Protein AF-A0A814HDR6-F1 (afdb_monomer_lite)

pLDDT: mean 76.3, std 13.96, range [44.41, 93.81]

Radius of gyration: 15.52 Å; chains: 1; bounding box: 50×21×34 Å

Foldseek 3Di:
DVVVVLVCCVPPVDDDPQLVVLVVCLQPAAADVPHDLVNSLVVNVVSLCSNCVSVVPPPVVVSVVSSVVSSCVRYPDNCVVVVVVVPDD

Secondary structure (DSSP, 8-state):
-HHHHHHHHHHH----HHHHHHHHHHHH--PPTT--HHHHHHHHHHHHHHHHTTSS---HHHHHHHHHHHHHHH-S-TTHHHHHHTT--

Sequence (89 aa):
MRVYFLALTKLFGWQPASQTDAVAEFYNRKQLPGEDYREFYTNLWNLAKYAYAYTGDFDQSKYDYLVKERFVTGLNEPSVFWRVDAAKP

Organism: NCBI:txid104777

Structure (mmCIF, N/CA/C/O backbone):
data_AF-A0A814HDR6-F1
#
_entry.id   AF-A0A814HDR6-F1
#
loop_
_atom_site.group_PDB
_atom_site.id
_atom_site.type_symbol
_atom_site.label_atom_id
_atom_site.label_alt_id
_atom_site.label_comp_id
_atom_site.label_asym_id
_atom_site.label_entity_id
_atom_site.label_seq_id
_atom_site.pdbx_PDB_ins_code
_atom_site.Cartn_x
_atom_site.Cartn_y
_atom_site.Cartn_z
_atom_site.occupancy
_atom_site.B_iso_or_equiv
_atom_site.auth_seq_id
_atom_site.auth_comp_id
_atom_site.auth_asym_id
_atom_site.auth_atom_id
_atom_site.pdbx_PDB_model_num
ATOM 1 N N . MET A 1 1 ? 15.262 12.354 -21.354 1.00 53.88 1 MET A N 1
ATOM 2 C CA . MET A 1 1 ? 15.905 11.739 -20.163 1.00 53.88 1 MET A CA 1
ATOM 3 C C . MET A 1 1 ? 15.272 10.426 -19.685 1.00 53.88 1 MET A C 1
ATOM 5 O O . MET A 1 1 ? 16.018 9.581 -19.218 1.00 53.88 1 MET A O 1
ATOM 9 N N . ARG A 1 2 ? 13.953 10.194 -19.810 1.00 53.50 2 ARG A N 1
ATOM 10 C CA . ARG A 1 2 ? 13.277 8.983 -19.278 1.00 53.50 2 ARG A CA 1
ATOM 11 C C . ARG A 1 2 ? 13.723 7.645 -19.910 1.00 53.50 2 ARG A C 1
ATOM 13 O O . ARG A 1 2 ? 13.733 6.626 -19.234 1.00 53.50 2 ARG A O 1
ATOM 20 N N . VAL A 1 3 ? 14.132 7.662 -21.182 1.00 54.19 3 VAL A N 1
ATOM 21 C CA . VAL A 1 3 ? 14.546 6.462 -21.942 1.00 54.19 3 VAL A CA 1
ATOM 22 C C . VAL A 1 3 ? 15.915 5.922 -21.499 1.00 54.19 3 VAL A C 1
ATOM 24 O O . VAL A 1 3 ? 16.087 4.713 -21.385 1.00 54.19 3 VAL A O 1
ATOM 27 N N . TYR A 1 4 ? 16.867 6.802 -21.170 1.00 56.28 4 TYR A N 1
ATOM 28 C CA . TYR A 1 4 ? 18.201 6.399 -20.702 1.00 56.28 4 TYR A CA 1
ATOM 29 C C . TYR A 1 4 ? 18.154 5.714 -19.333 1.00 56.28 4 TYR A C 1
ATOM 31 O O . TYR A 1 4 ? 18.847 4.725 -19.117 1.00 56.28 4 TYR A O 1
ATOM 39 N N . PHE A 1 5 ? 17.293 6.195 -18.431 1.00 59.00 5 PHE A N 1
ATOM 40 C CA . PHE A 1 5 ? 17.139 5.609 -17.099 1.00 59.00 5 PHE A CA 1
ATOM 41 C C . PHE A 1 5 ? 16.608 4.175 -17.147 1.00 59.00 5 PHE A C 1
ATOM 43 O O . PHE A 1 5 ? 17.166 3.319 -16.471 1.00 59.00 5 PHE A O 1
ATOM 50 N N . LEU A 1 6 ? 15.597 3.907 -17.984 1.00 60.75 6 LEU A N 1
ATOM 51 C CA . LEU A 1 6 ? 15.020 2.568 -18.180 1.00 60.75 6 LEU A CA 1
ATOM 52 C C . LEU A 1 6 ? 16.026 1.572 -18.780 1.00 60.75 6 LEU A C 1
ATOM 54 O O . LEU A 1 6 ? 16.047 0.400 -18.407 1.00 60.75 6 LEU A O 1
ATOM 58 N N . ALA A 1 7 ? 16.873 2.036 -19.704 1.00 62.12 7 ALA A N 1
ATOM 59 C CA . ALA A 1 7 ? 17.914 1.205 -20.301 1.00 62.12 7 ALA A CA 1
ATOM 60 C C . ALA A 1 7 ? 18.979 0.803 -19.267 1.00 62.12 7 ALA A C 1
ATOM 62 O O . ALA A 1 7 ? 19.374 -0.358 -19.220 1.00 62.12 7 ALA A O 1
ATOM 63 N N . LEU A 1 8 ? 19.394 1.727 -18.394 1.00 63.53 8 LEU A N 1
ATOM 64 C CA . LEU A 1 8 ? 20.367 1.444 -17.334 1.00 63.53 8 LEU A CA 1
ATOM 65 C C . LEU A 1 8 ? 19.801 0.530 -16.233 1.00 63.53 8 LEU A C 1
ATOM 67 O O . LEU A 1 8 ? 20.520 -0.346 -15.757 1.00 63.53 8 LEU A O 1
ATOM 71 N N . THR A 1 9 ? 18.514 0.663 -15.881 1.00 65.44 9 THR A N 1
ATOM 72 C CA . THR A 1 9 ? 17.843 -0.266 -14.943 1.00 65.44 9 THR A CA 1
ATOM 73 C C . THR A 1 9 ? 17.869 -1.690 -15.494 1.00 65.44 9 THR A C 1
ATOM 75 O O . THR A 1 9 ? 18.220 -2.624 -14.780 1.00 65.44 9 THR A O 1
ATOM 78 N N . LYS A 1 10 ? 17.534 -1.855 -16.783 1.00 64.50 10 LYS A N 1
ATOM 79 C CA . LYS A 1 10 ? 17.492 -3.169 -17.440 1.00 64.50 10 LYS A CA 1
ATOM 80 C C . LYS A 1 10 ? 18.872 -3.781 -17.678 1.00 64.50 10 LYS A C 1
ATOM 82 O O . LYS A 1 10 ? 19.010 -4.990 -17.551 1.00 64.50 10 LYS A O 1
ATOM 87 N N . LEU A 1 11 ? 19.873 -2.975 -18.033 1.00 66.25 11 LEU A N 1
ATOM 88 C CA . LEU A 1 11 ? 21.211 -3.471 -18.380 1.00 66.25 11 LEU A CA 1
ATOM 89 C C . LEU A 1 11 ? 22.102 -3.727 -17.159 1.00 66.25 11 LEU A C 1
ATOM 91 O O . LEU A 1 11 ? 22.958 -4.603 -17.218 1.00 66.25 11 LEU A O 1
ATOM 95 N N . PHE A 1 12 ? 21.911 -2.984 -16.065 1.00 69.06 12 PHE A N 1
ATOM 96 C CA . PHE A 1 12 ? 22.826 -3.009 -14.917 1.00 69.06 12 PHE A CA 1
ATOM 97 C C . PHE A 1 12 ? 22.141 -3.297 -13.575 1.00 69.06 12 PHE A C 1
ATOM 99 O O . PHE A 1 12 ? 22.793 -3.223 -12.537 1.00 69.06 12 PHE A O 1
ATOM 106 N N . GLY A 1 13 ? 20.834 -3.587 -13.563 1.00 65.12 13 GLY A N 1
ATOM 107 C CA . GLY A 1 13 ? 20.073 -3.800 -12.325 1.00 65.12 13 GLY A CA 1
ATOM 108 C C . GLY A 1 13 ? 20.013 -2.561 -11.423 1.00 65.12 13 GLY A C 1
ATOM 109 O O . GLY A 1 13 ? 19.725 -2.667 -10.235 1.00 65.12 13 GLY A O 1
ATOM 110 N N . TRP A 1 14 ? 20.326 -1.382 -11.967 1.00 61.47 14 TRP A N 1
ATOM 111 C CA . TRP A 1 14 ? 20.490 -0.160 -11.191 1.00 61.47 14 TRP A CA 1
ATOM 112 C C . TRP A 1 14 ? 19.132 0.481 -10.912 1.00 61.47 14 TRP A C 1
ATOM 114 O O . TRP A 1 14 ? 18.535 1.065 -11.815 1.00 61.47 14 TRP A O 1
ATOM 124 N N . GLN A 1 15 ? 18.633 0.366 -9.682 1.00 66.06 15 GLN A N 1
ATOM 125 C CA . GLN A 1 15 ? 17.369 0.978 -9.264 1.00 66.06 15 GLN A CA 1
ATOM 126 C C . GLN A 1 15 ? 17.607 2.395 -8.715 1.00 66.06 15 GLN A C 1
ATOM 128 O O . GLN A 1 15 ? 18.495 2.582 -7.880 1.00 66.06 15 GLN A O 1
ATOM 133 N N . PRO A 1 16 ? 16.847 3.415 -9.158 1.00 67.00 16 PRO A N 1
ATOM 134 C CA . PRO A 1 16 ? 16.971 4.760 -8.608 1.00 67.00 16 PRO A CA 1
ATOM 135 C C . PRO A 1 16 ? 16.543 4.787 -7.134 1.00 67.00 16 PRO A C 1
ATOM 137 O O . PRO A 1 16 ? 15.607 4.091 -6.750 1.00 67.00 16 PRO A O 1
ATOM 140 N N . ALA A 1 17 ? 17.181 5.638 -6.322 1.00 68.12 17 ALA A N 1
ATOM 141 C CA . ALA A 1 17 ? 16.892 5.755 -4.887 1.00 68.12 17 ALA A CA 1
ATOM 142 C C . ALA A 1 17 ? 15.393 5.958 -4.596 1.00 68.12 17 ALA A C 1
ATOM 144 O O . ALA A 1 17 ? 14.827 5.241 -3.783 1.00 68.12 17 ALA A O 1
ATOM 145 N N . SER A 1 18 ? 14.717 6.809 -5.374 1.00 68.44 18 SER A N 1
ATOM 146 C CA . SER A 1 18 ? 13.271 7.041 -5.251 1.00 68.44 18 SER A CA 1
ATOM 147 C C . SER A 1 18 ? 12.401 5.808 -5.531 1.00 68.44 18 SER A C 1
ATOM 149 O O . SER A 1 18 ? 11.275 5.733 -5.045 1.00 68.44 18 SER A O 1
ATOM 151 N N . GLN A 1 19 ? 12.891 4.834 -6.305 1.00 70.31 19 GLN A N 1
ATOM 152 C CA . GLN A 1 19 ? 12.212 3.550 -6.486 1.00 70.31 19 GLN A CA 1
ATOM 153 C C . GLN A 1 19 ? 12.403 2.660 -5.257 1.00 70.31 19 GLN A C 1
ATOM 155 O O . GLN A 1 19 ? 11.433 2.063 -4.799 1.00 70.31 19 GLN A O 1
ATOM 160 N N . THR A 1 20 ? 13.621 2.579 -4.717 1.00 72.88 20 THR A N 1
ATOM 161 C CA . THR A 1 20 ? 13.903 1.836 -3.478 1.00 72.88 20 THR A CA 1
ATOM 162 C C . THR A 1 20 ? 13.088 2.387 -2.311 1.00 72.88 20 THR A C 1
ATOM 164 O O . THR A 1 20 ? 12.490 1.612 -1.566 1.00 72.88 20 THR A O 1
ATOM 167 N N . ASP A 1 21 ? 12.982 3.713 -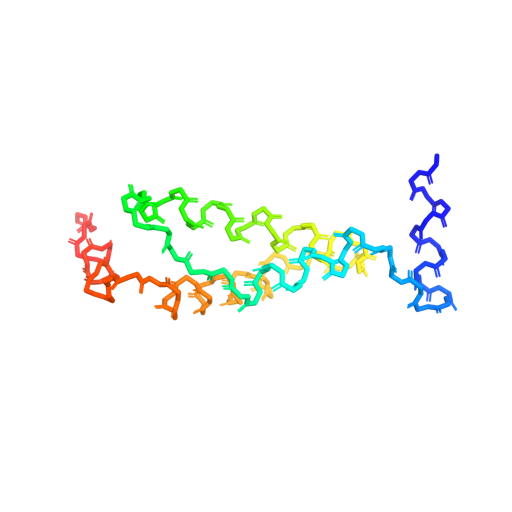2.217 1.00 82.94 21 ASP A N 1
ATOM 168 C CA . ASP A 1 21 ? 12.164 4.400 -1.219 1.00 82.94 21 ASP A CA 1
ATOM 169 C C . ASP A 1 21 ? 10.679 4.046 -1.387 1.00 82.94 21 ASP A C 1
ATOM 171 O O . ASP A 1 21 ? 10.031 3.657 -0.420 1.00 82.94 21 ASP A O 1
ATOM 175 N N . ALA A 1 22 ? 10.155 4.059 -2.619 1.00 84.44 22 ALA A N 1
ATOM 176 C CA . ALA A 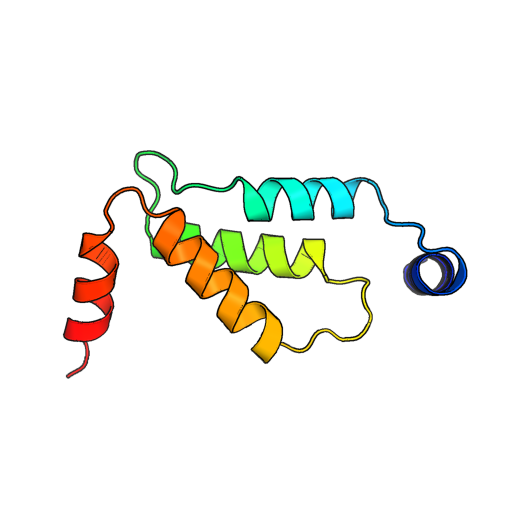1 22 ? 8.767 3.677 -2.894 1.00 84.44 22 ALA A CA 1
ATOM 177 C C . ALA A 1 22 ? 8.478 2.192 -2.607 1.00 84.44 22 ALA A C 1
ATOM 179 O O . ALA A 1 22 ? 7.392 1.860 -2.134 1.00 84.44 22 ALA A O 1
ATOM 180 N N . VAL A 1 23 ? 9.429 1.287 -2.874 1.00 84.69 23 VAL A N 1
ATOM 181 C CA . VAL A 1 23 ? 9.311 -0.140 -2.524 1.00 84.69 23 VAL A CA 1
ATOM 182 C C . VAL A 1 23 ? 9.252 -0.297 -1.006 1.00 84.69 23 VAL A C 1
ATOM 184 O O . VAL A 1 23 ? 8.355 -0.965 -0.491 1.00 84.69 23 VAL A O 1
ATOM 187 N N . ALA A 1 24 ? 10.183 0.326 -0.281 1.00 88.06 24 ALA A N 1
ATOM 188 C CA . ALA A 1 24 ? 10.215 0.266 1.174 1.00 88.06 24 ALA A CA 1
ATOM 189 C C . ALA A 1 24 ? 8.944 0.868 1.787 1.00 88.06 24 ALA A C 1
ATOM 191 O O . ALA A 1 24 ? 8.362 0.276 2.696 1.00 88.06 24 ALA A O 1
ATOM 192 N N . GLU A 1 25 ? 8.477 2.004 1.270 1.00 89.94 25 GLU A N 1
ATOM 193 C CA . GLU A 1 25 ? 7.244 2.639 1.724 1.00 89.94 25 GLU A CA 1
ATOM 194 C C . GLU A 1 25 ? 6.028 1.749 1.446 1.00 89.94 25 GLU A C 1
ATOM 196 O O . GLU A 1 25 ? 5.246 1.505 2.359 1.00 89.94 25 GLU A O 1
ATOM 201 N N . PHE A 1 26 ? 5.912 1.162 0.250 1.00 91.12 26 PHE A N 1
ATOM 202 C CA . PHE A 1 26 ? 4.818 0.251 -0.103 1.00 91.12 26 PHE A CA 1
ATOM 203 C C . PHE A 1 26 ? 4.679 -0.927 0.875 1.00 91.12 26 PHE A C 1
ATOM 205 O O . PHE A 1 26 ? 3.569 -1.253 1.295 1.00 91.12 26 PHE A O 1
ATOM 212 N N . TYR A 1 27 ? 5.792 -1.556 1.264 1.00 89.81 27 TYR A N 1
ATOM 213 C CA . TYR A 1 27 ? 5.767 -2.707 2.175 1.00 89.81 27 TYR A CA 1
ATOM 214 C C . TYR A 1 27 ? 5.567 -2.335 3.649 1.00 89.81 27 TYR A C 1
ATOM 216 O O . TYR A 1 27 ? 5.078 -3.168 4.413 1.00 89.81 27 TYR A O 1
ATOM 224 N N . ASN A 1 28 ? 5.913 -1.107 4.047 1.00 91.81 28 ASN A N 1
ATOM 225 C CA . ASN A 1 28 ? 5.778 -0.630 5.426 1.00 91.81 28 ASN A CA 1
ATOM 226 C C . ASN A 1 28 ? 4.513 0.207 5.666 1.00 91.81 28 ASN A C 1
ATOM 228 O O . ASN A 1 28 ? 4.199 0.523 6.818 1.00 91.81 28 ASN A O 1
ATOM 232 N N . ARG A 1 29 ? 3.781 0.579 4.609 1.00 91.88 29 ARG A N 1
ATOM 233 C CA . ARG A 1 29 ? 2.614 1.448 4.724 1.00 91.88 29 ARG A CA 1
ATOM 234 C C . ARG A 1 29 ? 1.486 0.748 5.478 1.00 91.88 29 ARG A C 1
ATOM 236 O O . ARG A 1 29 ? 0.948 -0.267 5.044 1.00 91.88 29 ARG A O 1
ATOM 243 N N . LYS A 1 30 ? 1.089 1.362 6.588 1.00 93.81 30 LYS A N 1
ATOM 244 C CA . LYS A 1 30 ? -0.141 1.066 7.329 1.00 93.81 30 LYS A CA 1
ATOM 245 C C . LYS A 1 30 ? -1.061 2.264 7.261 1.00 93.81 30 LYS A C 1
ATOM 247 O O . LYS A 1 30 ? -0.551 3.381 7.177 1.00 93.81 30 LYS A O 1
ATOM 252 N N . GLN A 1 31 ? -2.369 2.045 7.304 1.00 93.50 31 GLN A N 1
ATOM 253 C CA . GLN A 1 31 ? -3.363 3.111 7.348 1.00 93.50 31 GLN A CA 1
ATOM 254 C C . GLN A 1 31 ? -3.031 4.079 8.493 1.00 93.50 31 GLN A C 1
ATOM 256 O O . GLN A 1 31 ? -2.777 3.660 9.624 1.00 93.50 31 GLN A O 1
ATOM 261 N N . LEU A 1 32 ? -3.006 5.379 8.218 1.00 92.00 32 LEU A N 1
ATOM 262 C CA . LEU A 1 32 ? -2.729 6.368 9.258 1.00 92.00 32 LEU A CA 1
ATOM 263 C C . LEU A 1 32 ? -3.956 6.537 10.173 1.00 92.00 32 LEU A C 1
ATOM 265 O O . LEU A 1 32 ? -5.089 6.312 9.737 1.00 92.00 32 LEU A O 1
ATOM 269 N N . PRO A 1 33 ? -3.776 6.937 11.444 1.00 90.12 33 PRO A N 1
ATOM 270 C CA . PRO A 1 33 ? -4.903 7.280 12.305 1.00 90.12 33 PRO A CA 1
ATOM 271 C C . PRO A 1 33 ? -5.761 8.381 11.660 1.00 90.12 33 PRO A C 1
ATOM 273 O O . PRO A 1 33 ? -5.264 9.469 11.382 1.00 90.12 33 PRO A O 1
ATOM 276 N N . GLY A 1 34 ? -7.041 8.091 11.412 1.00 89.06 34 GLY A N 1
ATOM 277 C CA . GLY A 1 34 ? -7.981 9.024 10.777 1.00 89.06 34 GLY A CA 1
ATOM 278 C C . GLY A 1 34 ? -7.946 9.071 9.244 1.00 89.06 34 GLY A C 1
ATOM 279 O O . GLY A 1 34 ? -8.744 9.800 8.664 1.00 89.06 34 GLY A O 1
ATOM 280 N N . GLU A 1 35 ? -7.079 8.300 8.582 1.00 91.69 35 GLU A N 1
ATOM 281 C CA . GLU A 1 35 ? -7.073 8.182 7.118 1.00 91.69 35 GLU A CA 1
ATOM 282 C C . GLU A 1 35 ? -8.266 7.350 6.633 1.00 91.69 35 GLU A C 1
ATOM 284 O O . GLU A 1 35 ? -8.533 6.269 7.168 1.00 91.69 35 GLU A O 1
ATOM 289 N N . ASP A 1 36 ? -8.967 7.818 5.598 1.00 90.94 36 ASP A N 1
ATOM 290 C CA . ASP A 1 36 ? -10.034 7.036 4.974 1.00 90.94 36 ASP A CA 1
ATOM 291 C C . ASP A 1 36 ? -9.457 5.804 4.261 1.00 90.94 36 ASP A C 1
ATOM 293 O O . ASP A 1 36 ? -8.410 5.851 3.612 1.00 90.94 36 ASP A O 1
ATOM 297 N N . TYR A 1 37 ? -10.152 4.670 4.344 1.00 86.88 37 TYR A N 1
ATOM 298 C CA . TYR A 1 37 ? -9.653 3.425 3.755 1.00 86.88 37 TYR A CA 1
ATOM 299 C C . TYR A 1 37 ? -9.496 3.516 2.224 1.00 86.88 37 TYR A C 1
ATOM 301 O O . TYR A 1 37 ? -8.634 2.845 1.657 1.00 86.88 37 TYR A O 1
ATOM 309 N N . ARG A 1 38 ? -10.282 4.353 1.531 1.00 89.75 38 ARG A N 1
ATOM 310 C CA . ARG A 1 38 ? -10.156 4.563 0.078 1.00 89.75 38 ARG A CA 1
ATOM 311 C C . ARG A 1 38 ? -8.934 5.410 -0.252 1.00 89.75 38 ARG A C 1
ATOM 313 O O . ARG A 1 38 ? -8.274 5.148 -1.260 1.00 89.75 38 ARG A O 1
ATOM 320 N N . GLU A 1 39 ? -8.614 6.389 0.592 1.00 91.88 39 GLU A N 1
ATOM 321 C CA . GLU A 1 39 ? -7.381 7.176 0.480 1.00 91.88 39 GLU A CA 1
ATOM 322 C C . GLU A 1 39 ? -6.156 6.288 0.693 1.00 91.88 39 GLU A C 1
ATOM 324 O O . GLU A 1 39 ? -5.256 6.282 -0.149 1.00 91.88 39 GLU A O 1
ATOM 329 N N . PHE A 1 40 ? -6.179 5.443 1.728 1.00 92.62 40 PHE A N 1
ATOM 330 C CA . PHE A 1 40 ? -5.133 4.451 1.976 1.00 92.62 40 PHE A CA 1
ATOM 331 C C . PHE A 1 40 ? -4.942 3.506 0.775 1.00 92.62 40 PHE A C 1
ATOM 333 O O . PHE A 1 40 ? -3.820 3.325 0.296 1.00 92.62 40 PHE A O 1
ATOM 340 N N . TYR A 1 41 ? -6.032 2.957 0.227 1.00 91.25 41 TYR A N 1
ATOM 341 C CA . TYR A 1 41 ? -5.986 2.091 -0.956 1.00 91.25 41 TYR A CA 1
ATOM 342 C C . TYR A 1 41 ? -5.418 2.808 -2.192 1.00 91.25 41 TYR A C 1
ATOM 344 O O . TYR A 1 41 ? -4.590 2.259 -2.921 1.00 91.25 41 TYR A O 1
ATOM 352 N N . THR A 1 42 ? -5.820 4.062 -2.414 1.00 91.94 42 THR A N 1
ATOM 353 C CA . THR A 1 42 ? -5.310 4.892 -3.517 1.00 91.94 42 THR A CA 1
ATOM 354 C C . THR A 1 42 ? -3.815 5.173 -3.356 1.00 91.94 42 THR A C 1
ATOM 356 O O . THR A 1 42 ? -3.058 5.123 -4.328 1.00 91.94 42 THR A O 1
ATOM 359 N N . ASN A 1 43 ? -3.368 5.432 -2.126 1.00 92.94 43 ASN A N 1
ATOM 360 C CA . ASN A 1 43 ? -1.966 5.675 -1.816 1.00 92.94 43 ASN A CA 1
ATOM 361 C C . ASN A 1 43 ? -1.105 4.429 -2.088 1.00 92.94 43 ASN A C 1
ATOM 363 O O . ASN A 1 43 ? -0.092 4.532 -2.780 1.00 92.94 43 ASN A O 1
ATOM 367 N N . LEU A 1 44 ? -1.562 3.243 -1.670 1.00 93.00 44 LEU A N 1
ATOM 368 C CA . LEU A 1 44 ? -0.898 1.973 -1.983 1.00 93.00 44 LEU A CA 1
ATOM 369 C C . LEU A 1 44 ? -0.749 1.742 -3.492 1.00 93.00 44 LEU A C 1
ATOM 371 O O . LEU A 1 44 ? 0.312 1.310 -3.942 1.00 93.00 44 LEU A O 1
ATOM 375 N N . TRP A 1 45 ? -1.771 2.069 -4.286 1.00 91.25 45 TRP A N 1
ATOM 376 C CA . TRP A 1 45 ? -1.692 1.978 -5.747 1.00 91.25 45 TRP A CA 1
ATOM 377 C C . TRP A 1 45 ? -0.653 2.923 -6.348 1.00 91.25 45 TRP A C 1
ATOM 379 O O . TRP A 1 45 ? 0.089 2.534 -7.254 1.00 91.25 45 TRP A O 1
ATOM 389 N N . ASN A 1 46 ? -0.570 4.152 -5.840 1.00 88.88 46 ASN A N 1
ATOM 390 C CA . ASN A 1 46 ? 0.443 5.108 -6.278 1.00 88.88 46 ASN A CA 1
ATOM 391 C C . ASN A 1 46 ? 1.852 4.620 -5.925 1.00 88.88 46 ASN A C 1
ATOM 393 O O . ASN A 1 46 ? 2.731 4.633 -6.788 1.00 88.88 46 ASN A O 1
ATOM 397 N N . LEU A 1 47 ? 2.054 4.123 -4.703 1.00 89.06 47 LEU A N 1
ATOM 398 C CA . LEU A 1 47 ? 3.329 3.557 -4.265 1.00 89.06 47 LEU A CA 1
ATOM 399 C C . LEU A 1 47 ? 3.730 2.338 -5.098 1.00 89.06 47 LEU A C 1
ATOM 401 O O . LEU A 1 47 ? 4.856 2.294 -5.585 1.00 89.06 47 LEU A O 1
ATOM 405 N N . ALA A 1 48 ? 2.809 1.407 -5.366 1.00 87.31 48 ALA A N 1
ATOM 406 C CA . ALA A 1 48 ? 3.063 0.271 -6.252 1.00 87.31 48 ALA A CA 1
ATOM 407 C C . ALA A 1 48 ? 3.463 0.739 -7.660 1.00 87.31 48 ALA A C 1
ATOM 409 O O . ALA A 1 48 ? 4.440 0.264 -8.239 1.00 87.31 48 ALA A O 1
ATOM 410 N N . LYS A 1 49 ? 2.761 1.735 -8.208 1.00 83.06 49 LYS A N 1
ATOM 411 C CA . LYS A 1 49 ? 3.108 2.301 -9.511 1.00 83.06 49 LYS A CA 1
ATOM 412 C C . LY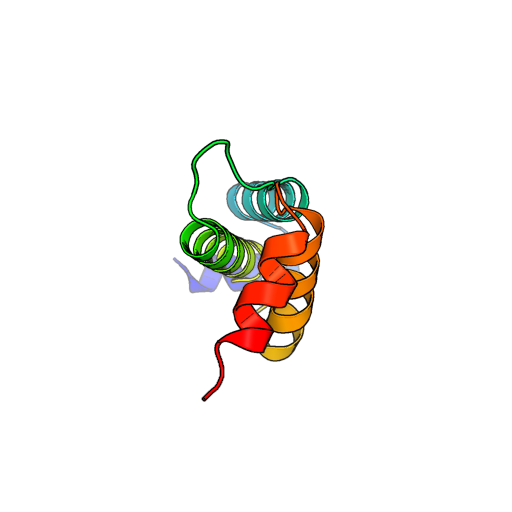S A 1 49 ? 4.521 2.878 -9.517 1.00 83.06 49 LYS A C 1
ATOM 414 O O . LYS A 1 49 ? 5.247 2.623 -10.468 1.00 83.06 49 LYS A O 1
ATOM 419 N N . TYR A 1 50 ? 4.942 3.611 -8.488 1.00 80.81 50 TYR A N 1
ATOM 420 C CA . TYR A 1 50 ? 6.302 4.161 -8.421 1.00 80.81 50 TYR A CA 1
ATOM 421 C C . TYR A 1 50 ? 7.372 3.095 -8.168 1.00 80.81 50 TYR A C 1
ATOM 423 O O . TYR A 1 50 ? 8.404 3.100 -8.842 1.00 80.81 5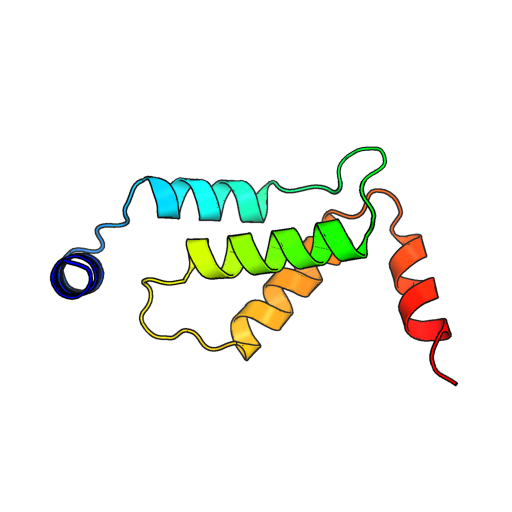0 TYR A O 1
ATOM 431 N N . ALA A 1 51 ? 7.096 2.148 -7.273 1.00 78.38 51 ALA A N 1
ATOM 432 C CA . ALA A 1 51 ? 7.956 1.011 -6.968 1.00 78.38 51 ALA A CA 1
ATOM 433 C C . ALA A 1 51 ? 8.254 0.163 -8.214 1.00 78.38 51 ALA A C 1
ATOM 435 O O . ALA A 1 51 ? 9.366 -0.339 -8.378 1.00 78.38 51 ALA A O 1
ATOM 436 N N . TYR A 1 52 ? 7.292 0.045 -9.133 1.00 75.00 52 TYR A N 1
ATOM 437 C CA . TYR A 1 52 ? 7.397 -0.864 -10.274 1.00 75.00 52 TYR A CA 1
ATOM 438 C C . TYR A 1 52 ? 7.339 -0.186 -11.652 1.00 75.00 52 TYR A C 1
ATOM 440 O O . TYR A 1 52 ? 7.434 -0.868 -12.667 1.00 75.00 52 TYR A O 1
ATOM 448 N N . ALA A 1 53 ? 7.283 1.148 -11.734 1.00 70.31 53 ALA A N 1
ATOM 449 C CA . ALA A 1 53 ? 7.230 1.893 -13.003 1.00 70.31 53 ALA A CA 1
ATOM 450 C C . ALA A 1 53 ? 8.390 1.582 -13.968 1.00 70.31 53 ALA A C 1
ATOM 452 O O . ALA A 1 53 ? 8.257 1.796 -15.174 1.00 70.31 53 ALA A O 1
ATOM 453 N N . TYR A 1 54 ? 9.529 1.116 -13.450 1.00 64.94 54 TYR A N 1
ATOM 454 C CA . TYR A 1 54 ? 10.752 0.903 -14.226 1.00 64.94 54 TYR A CA 1
ATOM 455 C C . TYR A 1 54 ? 11.006 -0.553 -14.627 1.00 64.94 54 TYR A C 1
ATOM 457 O O . TYR A 1 54 ? 11.920 -0.804 -15.410 1.00 64.94 54 TYR A O 1
ATOM 465 N N . THR A 1 55 ? 10.203 -1.516 -14.156 1.00 65.38 55 THR A N 1
ATOM 466 C CA . THR A 1 55 ? 10.374 -2.933 -14.536 1.00 65.38 55 THR A CA 1
ATOM 467 C C . THR A 1 55 ? 10.058 -3.169 -16.016 1.00 65.38 55 THR A C 1
ATOM 469 O O . THR A 1 55 ? 10.476 -4.169 -16.592 1.00 65.38 55 THR A O 1
ATOM 472 N N . GLY A 1 56 ? 9.363 -2.231 -16.668 1.00 61.19 56 GLY A N 1
ATOM 473 C CA . GLY A 1 56 ? 8.983 -2.314 -18.079 1.00 61.19 56 GLY A CA 1
ATOM 474 C C . GLY A 1 56 ? 7.831 -3.285 -18.357 1.00 61.19 56 GLY A C 1
ATOM 475 O O . GLY A 1 56 ? 7.200 -3.146 -19.396 1.00 61.19 56 GLY A O 1
ATOM 476 N N . ASP A 1 57 ? 7.528 -4.180 -17.414 1.00 61.38 57 ASP A N 1
ATOM 477 C CA . ASP A 1 57 ? 6.366 -5.071 -17.389 1.00 61.38 57 ASP A CA 1
ATOM 478 C C . ASP A 1 57 ? 5.406 -4.617 -16.286 1.00 61.38 57 ASP A C 1
ATOM 480 O O . ASP A 1 57 ? 5.297 -5.240 -15.225 1.00 61.38 57 ASP A O 1
ATOM 484 N N . PHE A 1 58 ? 4.713 -3.498 -16.519 1.00 62.75 58 PHE A N 1
ATOM 485 C CA . PHE A 1 58 ? 3.620 -3.101 -15.636 1.00 62.75 58 PHE A CA 1
ATOM 486 C C . PHE A 1 58 ? 2.382 -3.960 -15.928 1.00 62.75 58 PHE A C 1
ATOM 488 O O . PHE A 1 58 ? 1.436 -3.523 -16.580 1.00 62.75 58 PHE A O 1
ATOM 495 N N . ASP A 1 59 ? 2.410 -5.211 -15.477 1.00 71.50 59 ASP A N 1
ATOM 496 C CA . ASP A 1 59 ? 1.236 -6.074 -15.473 1.00 71.50 59 ASP A CA 1
ATOM 497 C C . ASP A 1 59 ? 0.351 -5.690 -14.286 1.00 71.50 59 ASP A C 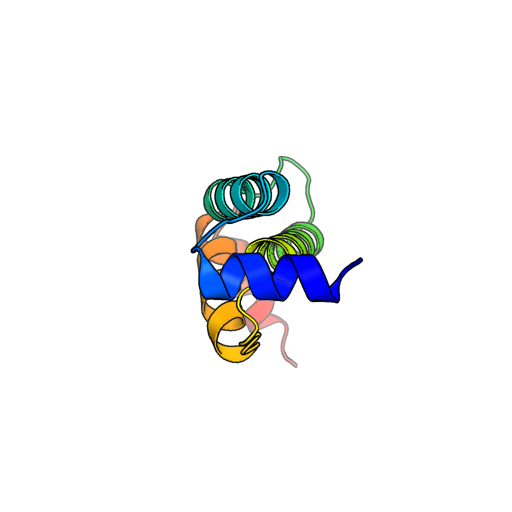1
ATOM 499 O O . ASP A 1 59 ? 0.597 -6.072 -13.140 1.00 71.50 59 ASP A O 1
ATOM 503 N N . GLN A 1 60 ? -0.683 -4.901 -14.573 1.00 69.31 60 GLN A N 1
ATOM 504 C CA . GLN A 1 60 ? -1.623 -4.404 -13.574 1.00 69.31 60 GLN A CA 1
ATOM 505 C C . GLN A 1 60 ? -2.231 -5.537 -12.730 1.00 69.31 60 GLN A C 1
ATOM 507 O O . GLN A 1 60 ? -2.500 -5.324 -11.549 1.00 69.31 60 GLN A O 1
ATOM 512 N N . SER A 1 61 ? -2.381 -6.746 -13.287 1.00 74.38 61 SER A N 1
ATOM 513 C CA . SER A 1 61 ? -2.927 -7.900 -12.564 1.00 74.38 61 SER A CA 1
ATOM 514 C C . SER A 1 61 ? -1.995 -8.413 -11.459 1.00 74.38 61 SER A C 1
ATOM 516 O O . SER A 1 61 ? -2.461 -8.761 -10.373 1.00 74.38 61 SER A O 1
ATOM 518 N N . LYS A 1 62 ? -0.672 -8.378 -11.676 1.00 73.69 62 LYS A N 1
ATOM 519 C CA . LYS A 1 62 ? 0.321 -8.759 -10.656 1.00 73.69 62 LYS A CA 1
ATOM 520 C C . LYS A 1 62 ? 0.310 -7.799 -9.472 1.00 73.69 62 LYS A C 1
ATOM 522 O O . LYS A 1 62 ? 0.468 -8.225 -8.329 1.00 73.69 62 LYS A O 1
ATOM 527 N N . TYR A 1 63 ? 0.117 -6.510 -9.739 1.00 80.06 63 TYR A N 1
ATOM 528 C CA . TYR A 1 63 ? 0.098 -5.492 -8.689 1.00 80.06 63 TYR A CA 1
ATOM 529 C C . TYR A 1 63 ? -1.243 -5.412 -7.973 1.00 80.06 63 TYR A C 1
ATOM 531 O O . TYR A 1 63 ? -1.254 -5.100 -6.789 1.00 80.06 63 TYR A O 1
ATOM 539 N N . ASP A 1 64 ? -2.346 -5.758 -8.637 1.00 84.38 64 ASP A N 1
ATOM 540 C CA . ASP A 1 64 ? -3.665 -5.803 -8.006 1.00 84.38 64 ASP A CA 1
ATOM 541 C C . ASP A 1 64 ? -3.688 -6.764 -6.809 1.00 84.38 64 ASP A C 1
ATOM 543 O O . ASP A 1 64 ? -4.138 -6.388 -5.726 1.00 8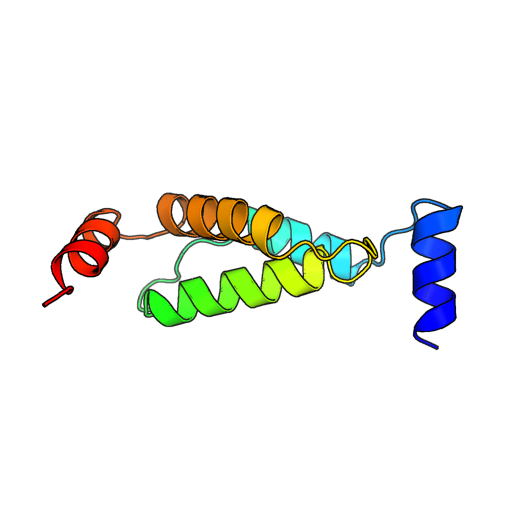4.38 64 ASP A O 1
ATOM 547 N N . TYR A 1 65 ? -3.109 -7.962 -6.958 1.00 86.25 65 TYR A N 1
ATOM 548 C CA . TYR A 1 65 ? -2.961 -8.904 -5.844 1.00 86.25 65 TYR A CA 1
ATOM 549 C C . TYR A 1 65 ? -2.130 -8.312 -4.694 1.00 86.25 65 TYR A C 1
ATOM 551 O O . TYR A 1 65 ? -2.565 -8.329 -3.543 1.00 86.25 65 TYR A O 1
ATOM 559 N N . LEU A 1 66 ? -0.960 -7.742 -5.001 1.00 87.75 66 LEU A N 1
ATOM 560 C CA . LEU A 1 66 ? -0.056 -7.184 -3.989 1.00 87.75 66 LEU A CA 1
ATOM 561 C C . LEU A 1 66 ? -0.679 -5.995 -3.253 1.00 87.75 66 LEU A C 1
ATOM 563 O O . LEU A 1 66 ? -0.583 -5.907 -2.033 1.00 87.75 66 LEU A O 1
ATOM 567 N N . VAL A 1 67 ? -1.335 -5.085 -3.973 1.00 90.25 67 VAL A N 1
ATOM 568 C CA . VAL A 1 67 ? -2.006 -3.926 -3.376 1.00 90.25 67 VAL A CA 1
ATOM 569 C C . VAL A 1 67 ? -3.156 -4.381 -2.481 1.00 90.25 67 VAL A C 1
ATOM 571 O O . VAL A 1 67 ? -3.297 -3.855 -1.381 1.00 90.25 67 VAL A O 1
ATOM 574 N N . LYS A 1 68 ? -3.940 -5.385 -2.894 1.00 88.75 68 LYS A N 1
ATOM 575 C CA . LYS A 1 68 ? -5.008 -5.961 -2.061 1.00 88.75 68 LYS A CA 1
ATOM 576 C C . LYS A 1 68 ? -4.461 -6.626 -0.799 1.00 88.75 68 LYS A C 1
ATOM 578 O O . LYS A 1 68 ? -4.989 -6.384 0.283 1.00 88.75 68 LYS A O 1
ATOM 583 N N . GLU A 1 69 ? -3.388 -7.406 -0.912 1.00 89.12 69 GLU A N 1
ATOM 584 C CA . GLU A 1 69 ? -2.714 -8.013 0.241 1.00 89.12 69 GLU A CA 1
ATOM 585 C C . GLU A 1 69 ? -2.219 -6.939 1.225 1.00 89.12 69 GLU A C 1
ATOM 587 O O . GLU A 1 69 ? -2.488 -7.011 2.429 1.00 89.12 69 GLU A O 1
ATOM 592 N N . ARG A 1 70 ? -1.536 -5.902 0.720 1.00 91.31 70 ARG A N 1
ATOM 593 C CA . ARG A 1 70 ? -1.051 -4.792 1.556 1.00 91.31 70 ARG A CA 1
ATOM 594 C C . ARG A 1 70 ? -2.184 -3.991 2.172 1.00 91.31 70 ARG A C 1
ATOM 596 O O . ARG A 1 70 ? -2.093 -3.611 3.333 1.00 91.31 70 ARG A O 1
ATOM 603 N N . PHE A 1 71 ? -3.262 -3.779 1.428 1.00 91.19 71 PHE A N 1
ATOM 604 C CA . PHE A 1 71 ? -4.443 -3.104 1.934 1.00 91.19 71 PHE A CA 1
ATOM 605 C C . PHE A 1 71 ? -5.019 -3.857 3.134 1.00 91.19 71 PHE A C 1
ATOM 607 O O . PHE A 1 71 ? -5.120 -3.285 4.212 1.00 91.19 71 PHE A O 1
ATOM 614 N N . VAL A 1 72 ? -5.295 -5.157 3.004 1.00 88.44 72 VAL A N 1
ATOM 615 C CA . VAL A 1 72 ? -5.881 -5.952 4.098 1.00 88.44 72 VAL A CA 1
ATOM 616 C C . VAL A 1 72 ? -4.963 -6.009 5.322 1.00 88.44 72 VAL A C 1
ATOM 618 O O . VAL A 1 72 ? -5.428 -5.840 6.446 1.00 88.44 72 VAL A O 1
ATOM 621 N N . THR A 1 73 ? -3.661 -6.221 5.119 1.00 89.56 73 THR A N 1
ATOM 622 C CA . THR A 1 73 ? -2.685 -6.339 6.220 1.00 89.56 73 THR A CA 1
ATOM 623 C C . THR A 1 73 ? -2.323 -5.002 6.875 1.00 89.56 73 THR A C 1
ATOM 625 O O . THR A 1 73 ? -1.875 -4.986 8.022 1.00 89.56 73 THR A O 1
ATOM 628 N N . GLY A 1 74 ? -2.506 -3.888 6.163 1.00 89.44 74 GLY A N 1
ATOM 629 C CA . GLY A 1 74 ? -2.186 -2.541 6.627 1.00 89.44 74 GLY A CA 1
ATOM 630 C C . GLY A 1 74 ? -3.374 -1.747 7.174 1.00 89.44 74 GLY A C 1
ATOM 631 O O . GLY A 1 74 ? -3.151 -0.654 7.694 1.00 89.44 74 GLY A O 1
ATOM 632 N N . LEU A 1 75 ? -4.609 -2.254 7.073 1.00 89.19 75 LEU A N 1
ATOM 633 C CA . LEU A 1 75 ? -5.794 -1.623 7.665 1.00 89.19 75 LEU A CA 1
ATOM 634 C C . LEU A 1 75 ? -5.682 -1.566 9.193 1.00 89.19 75 LEU A C 1
ATOM 636 O O . LEU A 1 75 ? -5.315 -2.544 9.844 1.00 89.19 75 LEU A O 1
ATOM 640 N N . ASN A 1 76 ? -6.087 -0.436 9.773 1.00 85.06 76 ASN A N 1
ATOM 641 C CA . ASN A 1 76 ? -6.194 -0.305 11.228 1.00 85.06 76 ASN A CA 1
ATOM 642 C C . ASN A 1 76 ? -7.362 -1.128 11.784 1.00 85.06 76 ASN A C 1
ATOM 644 O O . ASN A 1 76 ? -7.289 -1.640 12.899 1.00 85.06 76 ASN A O 1
ATOM 648 N N . GLU A 1 77 ? -8.431 -1.267 10.997 1.00 81.06 77 GLU A N 1
ATOM 649 C CA . GLU A 1 77 ? -9.608 -2.053 11.345 1.00 81.06 77 GLU A CA 1
ATOM 650 C C . GLU A 1 77 ? -9.897 -3.089 10.241 1.00 81.06 77 GLU A C 1
ATOM 652 O O . GLU A 1 77 ? -10.497 -2.758 9.215 1.00 81.06 77 GLU A O 1
ATOM 657 N N . PRO A 1 78 ? -9.520 -4.367 10.441 1.00 71.50 78 PRO A N 1
ATOM 658 C CA . PRO A 1 78 ? -9.736 -5.425 9.448 1.00 71.50 78 PRO A CA 1
ATOM 659 C C . PRO A 1 78 ? -11.214 -5.644 9.086 1.00 71.50 78 PRO A C 1
ATOM 661 O O . PRO A 1 78 ? -11.525 -6.170 8.019 1.00 71.50 78 PRO A O 1
ATOM 664 N N . SER A 1 79 ? -12.138 -5.222 9.959 1.00 67.88 79 SER A N 1
ATOM 665 C CA . SER A 1 79 ? -13.586 -5.356 9.765 1.00 67.88 79 SER A CA 1
ATOM 666 C C . SER A 1 79 ? -14.117 -4.541 8.572 1.00 67.88 79 SER A C 1
ATOM 668 O O . SER A 1 79 ? -15.151 -4.890 7.999 1.00 67.88 79 SER A O 1
ATOM 670 N N . VAL A 1 80 ? -13.396 -3.485 8.162 1.00 66.31 80 VAL A N 1
ATOM 671 C CA . VAL A 1 80 ? -13.755 -2.612 7.032 1.00 66.31 80 VAL A CA 1
ATOM 672 C C . VAL A 1 80 ? -13.838 -3.400 5.727 1.00 66.31 80 VAL A C 1
ATOM 674 O O . VAL A 1 80 ? -14.705 -3.110 4.907 1.00 66.31 80 VAL A O 1
ATOM 677 N N . PHE A 1 81 ? -13.021 -4.444 5.566 1.00 64.25 81 PHE A N 1
ATOM 678 C CA . PHE A 1 81 ? -13.052 -5.314 4.390 1.00 64.25 81 PHE A CA 1
ATOM 679 C C . PHE A 1 81 ? -14.450 -5.913 4.152 1.00 64.25 81 PHE A C 1
ATOM 681 O O . PHE A 1 81 ? -15.001 -5.803 3.058 1.00 64.25 81 PHE A O 1
ATOM 688 N N . TRP A 1 82 ? -15.091 -6.421 5.209 1.00 59.03 82 TRP A N 1
ATOM 689 C CA . TRP A 1 82 ? -16.432 -7.013 5.133 1.00 59.03 82 TRP A CA 1
ATOM 690 C C . TRP A 1 82 ? -17.534 -5.994 4.817 1.00 59.03 82 TRP A C 1
ATOM 692 O O . TRP A 1 82 ? -18.573 -6.357 4.270 1.00 59.03 82 TRP A O 1
ATOM 702 N N . ARG A 1 83 ? -17.320 -4.708 5.134 1.00 59.72 83 ARG A N 1
ATOM 703 C CA . ARG A 1 83 ? -18.272 -3.633 4.805 1.00 59.72 83 ARG A CA 1
ATOM 704 C C . ARG A 1 83 ? -18.233 -3.253 3.326 1.00 59.72 83 ARG A C 1
ATOM 706 O O . ARG A 1 83 ? -19.238 -2.778 2.808 1.00 59.72 83 ARG A O 1
ATOM 713 N N . VAL A 1 84 ? -17.098 -3.457 2.656 1.00 56.34 84 VAL A N 1
ATOM 714 C CA . VAL A 1 84 ? -16.948 -3.183 1.220 1.00 56.34 84 VAL A CA 1
ATOM 715 C C . VAL A 1 84 ? -17.617 -4.282 0.384 1.00 56.34 84 VAL A C 1
ATOM 717 O O . VAL A 1 84 ? -18.299 -3.956 -0.584 1.00 56.34 84 VAL A O 1
ATOM 720 N N . ASP A 1 85 ? -17.517 -5.553 0.794 1.00 51.22 85 ASP A N 1
ATOM 721 C CA . ASP A 1 85 ? -18.196 -6.673 0.115 1.00 51.22 85 ASP A CA 1
ATOM 722 C C . ASP A 1 85 ? -19.722 -6.683 0.334 1.00 51.22 85 ASP A C 1
ATOM 724 O O . ASP A 1 85 ? -20.477 -7.038 -0.571 1.00 51.22 85 ASP A O 1
ATOM 728 N N . ALA A 1 86 ? -20.200 -6.246 1.505 1.00 50.91 86 ALA A N 1
ATOM 729 C CA . ALA A 1 86 ? -21.631 -6.195 1.824 1.00 50.91 86 ALA A CA 1
ATOM 730 C C . ALA A 1 86 ? -22.385 -5.015 1.174 1.00 50.91 86 ALA A C 1
ATOM 732 O O . ALA A 1 86 ? -23.612 -4.993 1.187 1.00 50.91 86 ALA A O 1
ATOM 733 N N . ALA A 1 87 ? -21.675 -4.031 0.611 1.00 50.31 87 ALA A N 1
ATOM 734 C CA . ALA A 1 87 ? -22.266 -2.842 -0.010 1.00 50.31 87 ALA A CA 1
ATOM 735 C C . ALA A 1 87 ? -22.651 -3.037 -1.491 1.00 50.31 87 ALA A C 1
ATOM 737 O O . ALA A 1 87 ? -22.902 -2.059 -2.201 1.00 50.31 87 ALA A O 1
ATOM 738 N N . LYS A 1 88 ? -22.685 -4.282 -1.978 1.00 44.41 88 LYS A N 1
ATOM 739 C CA . LYS A 1 88 ? -23.187 -4.596 -3.316 1.00 44.41 88 LYS A CA 1
ATOM 740 C C . LYS A 1 88 ? -24.725 -4.713 -3.268 1.00 44.41 88 LYS A C 1
ATOM 742 O O . LYS A 1 88 ? -25.209 -5.463 -2.423 1.00 44.41 88 LYS A O 1
ATOM 747 N N . PRO A 1 89 ? -25.479 -3.977 -4.107 1.00 54.38 89 PRO A N 1
ATOM 748 C CA . PRO A 1 89 ? -26.929 -4.147 -4.218 1.00 54.38 89 PRO A CA 1
ATOM 749 C C . PRO A 1 89 ? -27.311 -5.522 -4.778 1.00 54.38 89 PRO A C 1
ATOM 751 O O . PRO A 1 89 ? -26.496 -6.106 -5.536 1.00 54.38 89 PRO A O 1
#